Protein AF-A0A7S2DZH4-F1 (afdb_monomer)

Nearest PDB structures (foldseek):
  5mqn-assembly1_A  TM=6.280E-01  e=1.800E-01  Bacteroides thetaiotaomicron
  4ci7-assembly1_B  TM=5.558E-01  e=8.084E-02  Clostridioides difficile QCD-32g58
  4ci7-assembly1_A  TM=5.614E-01  e=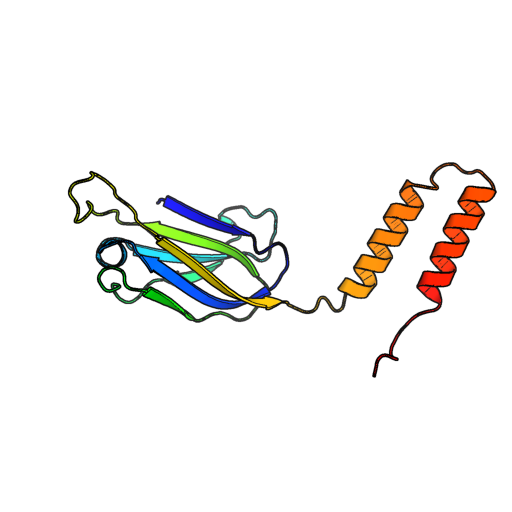1.432E-01  Clostridioides difficile QCD-32g58
  2qfe-assembly1_A  TM=4.486E-01  e=2.843E-01  Homo sapiens
  5w6h-assembly1_C  TM=3.941E-01  e=5.645E-01  Kuttervirus CBA120

InterPro domains:
  IPR008979 Galactose-binding-like domain superfamily [SSF49785] (1-102)

Sequence (152 aa):
PQWLQVDLQRPCIVEAVRVKWWGDYGRRNSLRVLSSCSAGSSIADFSLRGVRERAAEFNGWTELRGWDGPTRLVRLEVGNPGPDCFGLGKQYGIRRVEILGRHVPLEDEVTDCYGLLLRWAESLFADLDLADTQALRFVRVELEAKPPWNFC

Radius of gyration: 23.19 Å; Cα contacts (8 Å, |Δi|>4): 265; chains: 1; bounding box: 49×38×61 Å

Foldseek 3Di:
DDKDKDFPVAWWQWFKKKWFFAFQLLQQKKKWKWFAQDPDDDPVRTDTQDIQPDRAHTRGMGMDGTDDDITGMMMIDIGRFDADPPPPRDGGTTPDIDTDTGGDPPPCPLVVVLVVVLVVLCVVLVPPDPVSVVVSVVSVVVSVVDDDDDDD

pLDDT: mean 83.44, std 14.11, range [36.44, 98.06]

Secondary structure (DSSP, 8-state):
-EEEEEEEEEEEEEEEEEEEESTTHHHHSEEEEEEES-TT--GGGPEEEEE--SPPPTT-EEEEE--SSEEEEEEEEEES----TTSS-----EEEEEEEEEE---TTHHHHHHHHHHHHHHHHS-S--HHHHHHHHHHHHHHHT--S----

Structure (mmCIF, N/CA/C/O backbone):
data_AF-A0A7S2DZH4-F1
#
_entry.id   AF-A0A7S2DZH4-F1
#
loop_
_atom_site.group_PDB
_atom_site.id
_atom_site.type_symbol
_atom_site.label_atom_id
_atom_site.label_alt_id
_atom_site.label_comp_id
_atom_site.label_asym_id
_atom_site.label_entity_id
_atom_site.label_seq_id
_atom_site.pdbx_PDB_ins_code
_atom_site.Cartn_x
_atom_site.Cartn_y
_atom_site.Cartn_z
_atom_site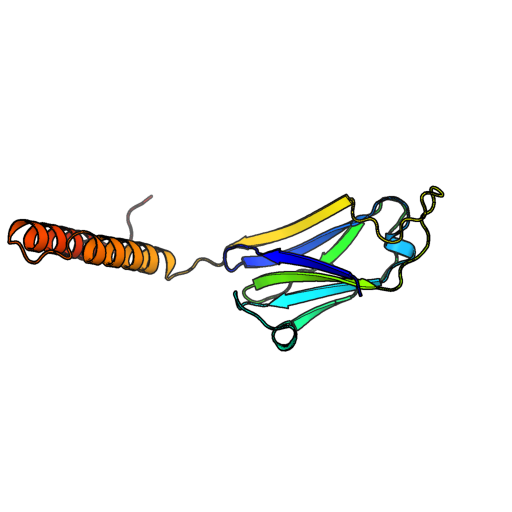.occupancy
_atom_site.B_iso_or_equiv
_atom_site.auth_seq_id
_atom_site.auth_comp_id
_atom_site.auth_asym_id
_atom_site.auth_atom_id
_atom_site.pdbx_PDB_model_num
ATOM 1 N N . PRO A 1 1 ? 12.379 11.331 -2.810 1.00 74.62 1 PRO A N 1
ATOM 2 C CA . PRO A 1 1 ? 11.500 10.187 -3.163 1.00 74.62 1 PRO A CA 1
ATOM 3 C C . PRO A 1 1 ? 10.050 10.670 -3.155 1.00 74.62 1 PRO A C 1
ATOM 5 O O . PRO A 1 1 ? 9.712 11.468 -2.283 1.00 74.62 1 PRO A O 1
ATOM 8 N N . GLN A 1 2 ? 9.231 10.251 -4.120 1.00 90.62 2 GLN A N 1
ATOM 9 C CA . GLN A 1 2 ? 7.789 10.506 -4.058 1.00 90.62 2 GLN A CA 1
ATOM 10 C C . GLN A 1 2 ? 7.119 9.391 -3.261 1.00 90.62 2 GLN A C 1
ATOM 12 O O . GLN A 1 2 ? 7.626 8.270 -3.212 1.00 90.62 2 GLN A O 1
ATOM 17 N N . TRP A 1 3 ? 6.001 9.691 -2.614 1.00 93.25 3 TRP A N 1
ATOM 18 C CA . TRP A 1 3 ? 5.289 8.702 -1.821 1.00 93.25 3 TRP A CA 1
ATOM 19 C C . TRP A 1 3 ? 3.782 8.870 -1.936 1.00 93.25 3 TRP A C 1
ATOM 21 O O . TRP A 1 3 ? 3.272 9.963 -2.167 1.00 93.25 3 TRP A O 1
ATOM 31 N N . LEU A 1 4 ? 3.090 7.752 -1.757 1.00 93.88 4 LEU A N 1
ATOM 32 C CA . LEU A 1 4 ? 1.654 7.681 -1.544 1.00 93.88 4 LEU A CA 1
ATOM 33 C C . LEU A 1 4 ? 1.424 7.088 -0.155 1.00 93.88 4 LEU A C 1
ATOM 35 O O . LEU A 1 4 ? 2.077 6.112 0.211 1.00 93.88 4 LEU A O 1
ATOM 39 N N . GLN A 1 5 ? 0.500 7.654 0.609 1.00 94.75 5 GLN A N 1
ATOM 40 C CA . GLN A 1 5 ? 0.077 7.094 1.885 1.00 94.75 5 GLN A CA 1
ATOM 41 C C . GLN A 1 5 ? -1.397 6.719 1.816 1.00 94.75 5 GLN A C 1
ATOM 43 O O . GLN A 1 5 ? -2.207 7.468 1.275 1.00 94.75 5 GLN A O 1
ATOM 48 N N . VAL A 1 6 ? -1.721 5.565 2.384 1.00 94.56 6 VAL A N 1
ATOM 49 C CA . VAL A 1 6 ? -3.083 5.076 2.549 1.00 94.56 6 VAL A CA 1
ATOM 50 C C . VAL A 1 6 ? -3.352 4.953 4.042 1.00 94.56 6 VAL A C 1
ATOM 52 O O . VAL A 1 6 ? -2.634 4.239 4.743 1.00 94.56 6 VAL A O 1
ATOM 55 N N . ASP A 1 7 ? -4.363 5.675 4.513 1.00 93.56 7 ASP A N 1
ATOM 56 C CA . ASP A 1 7 ? -4.937 5.489 5.843 1.00 93.56 7 ASP A CA 1
ATOM 57 C C . ASP A 1 7 ? -6.076 4.473 5.737 1.00 93.56 7 ASP A C 1
ATOM 59 O O . ASP A 1 7 ? -7.039 4.680 4.999 1.00 93.56 7 ASP A O 1
ATOM 63 N N . LEU A 1 8 ? -5.938 3.355 6.446 1.00 91.56 8 LEU A N 1
ATOM 64 C CA . LEU A 1 8 ? -6.922 2.276 6.492 1.00 91.56 8 LEU A CA 1
ATOM 65 C C . LEU A 1 8 ? -8.120 2.621 7.388 1.00 91.56 8 LEU A C 1
ATOM 67 O O . LEU A 1 8 ? -9.051 1.825 7.482 1.00 91.56 8 LEU A O 1
ATOM 71 N N . GLN A 1 9 ? -8.102 3.790 8.041 1.00 89.12 9 GLN A N 1
ATOM 72 C CA . GLN A 1 9 ? -9.077 4.323 8.999 1.00 89.12 9 GLN A CA 1
ATOM 73 C C . GLN A 1 9 ? -9.186 3.525 10.305 1.00 89.12 9 GLN A C 1
ATOM 75 O O . GLN A 1 9 ? -9.330 4.123 11.372 1.00 89.12 9 GLN A O 1
ATOM 80 N N . ARG A 1 10 ? -9.056 2.196 10.243 1.00 87.69 10 ARG A N 1
ATOM 81 C CA . ARG A 1 10 ? -9.047 1.263 11.375 1.00 87.69 10 ARG A CA 1
ATOM 82 C C . ARG A 1 10 ? -7.819 0.344 11.323 1.00 87.69 10 ARG A C 1
ATOM 84 O O . ARG A 1 10 ? -7.267 0.137 10.241 1.00 87.69 10 ARG A O 1
ATOM 91 N N . PRO A 1 11 ? -7.384 -0.220 12.464 1.00 89.81 11 PRO A N 1
ATOM 92 C CA . PRO A 1 11 ? -6.345 -1.242 12.479 1.00 89.81 11 PRO A CA 1
ATOM 93 C C . PRO A 1 11 ? -6.761 -2.502 11.702 1.00 89.81 11 PRO A C 1
ATOM 95 O O . PRO A 1 11 ? -7.789 -3.121 11.977 1.00 89.81 11 PRO A O 1
ATOM 98 N N . CYS A 1 12 ? -5.929 -2.907 10.748 1.00 93.44 12 CYS A N 1
ATOM 99 C CA . CYS A 1 12 ? -6.117 -4.104 9.934 1.00 93.44 12 CYS A CA 1
ATOM 100 C C . CYS A 1 12 ? -4.864 -4.982 9.964 1.00 93.44 12 CYS A C 1
ATOM 102 O O . CYS A 1 12 ? -3.743 -4.480 10.078 1.00 93.44 12 CYS A O 1
ATOM 104 N N . ILE A 1 13 ? -5.051 -6.291 9.800 1.00 95.12 13 ILE A N 1
ATOM 105 C CA . ILE A 1 13 ? -3.967 -7.202 9.429 1.00 95.12 13 ILE A CA 1
ATOM 106 C C . ILE A 1 13 ? -3.883 -7.200 7.908 1.00 95.12 13 ILE A C 1
ATOM 108 O O . ILE A 1 13 ? -4.834 -7.594 7.231 1.00 95.12 13 ILE A O 1
ATOM 112 N N . VAL A 1 14 ? -2.760 -6.722 7.376 1.00 97.25 14 VAL A N 1
ATOM 113 C CA . VAL A 1 14 ? -2.526 -6.657 5.931 1.00 97.25 14 VAL A CA 1
ATOM 114 C C . VAL A 1 14 ? -2.066 -8.025 5.446 1.00 97.25 14 VAL A C 1
ATOM 116 O O . VAL A 1 14 ? -1.049 -8.535 5.903 1.00 97.25 14 VAL A O 1
ATOM 119 N N . GLU A 1 15 ? -2.790 -8.595 4.487 1.00 97.81 15 GLU A N 1
ATOM 120 C CA . GLU A 1 15 ? -2.499 -9.891 3.863 1.00 97.81 15 GLU A CA 1
ATOM 121 C C . GLU A 1 15 ? -1.718 -9.739 2.554 1.00 97.81 15 GLU A C 1
ATOM 123 O O . GLU A 1 15 ? -0.893 -10.591 2.220 1.00 97.81 15 GLU A O 1
ATOM 128 N N . ALA A 1 16 ? -1.934 -8.641 1.823 1.00 97.88 16 ALA A N 1
ATOM 129 C CA . ALA A 1 16 ? -1.150 -8.302 0.641 1.00 97.88 16 ALA A CA 1
ATOM 130 C C . ALA A 1 16 ? -1.229 -6.810 0.300 1.00 97.88 16 ALA A C 1
ATOM 132 O O . ALA A 1 16 ? -2.248 -6.151 0.515 1.00 97.88 16 ALA A O 1
ATOM 133 N N . VAL A 1 17 ? -0.169 -6.297 -0.326 1.00 98.00 17 VAL A N 1
ATOM 134 C CA . VAL A 1 17 ? -0.165 -4.982 -0.979 1.00 98.00 17 VAL A CA 1
ATOM 135 C C . VAL A 1 17 ? 0.134 -5.174 -2.457 1.00 98.00 17 VAL A C 1
ATOM 137 O O . VAL A 1 17 ? 1.165 -5.741 -2.821 1.00 98.00 17 VAL A O 1
ATOM 140 N N . ARG A 1 18 ? -0.756 -4.680 -3.320 1.00 97.81 18 ARG A N 1
ATOM 141 C CA . ARG A 1 18 ? -0.636 -4.796 -4.775 1.00 97.81 18 ARG A CA 1
ATOM 142 C C . ARG A 1 18 ? -0.604 -3.427 -5.429 1.00 97.81 18 ARG A C 1
ATOM 144 O O . ARG A 1 18 ? -1.417 -2.554 -5.133 1.00 97.81 18 ARG A O 1
ATOM 151 N N . VAL A 1 19 ? 0.320 -3.250 -6.365 1.00 97.00 19 VAL A N 1
ATOM 152 C CA . VAL A 1 19 ? 0.469 -2.022 -7.151 1.00 97.00 19 VAL A CA 1
ATOM 153 C C . VAL A 1 19 ? 0.409 -2.377 -8.626 1.00 97.00 19 VAL A C 1
ATOM 155 O O . VAL A 1 19 ? 1.251 -3.128 -9.122 1.00 97.00 19 VAL A O 1
ATOM 158 N N . LYS A 1 20 ? -0.574 -1.822 -9.336 1.00 96.69 20 LYS A N 1
ATOM 159 C CA . LYS A 1 20 ? -0.651 -1.888 -10.794 1.00 96.69 20 LYS A CA 1
ATOM 160 C C . LYS A 1 20 ? 0.059 -0.688 -11.386 1.00 96.69 20 LYS A C 1
ATOM 162 O O . LYS A 1 20 ? -0.313 0.454 -11.103 1.00 96.69 20 LYS A O 1
ATOM 167 N N . TRP A 1 21 ? 1.031 -0.942 -12.247 1.00 94.50 21 TRP A N 1
ATOM 168 C CA . TRP A 1 21 ? 1.787 0.110 -12.916 1.00 94.50 21 TRP A CA 1
ATOM 169 C C . TRP A 1 21 ? 1.117 0.536 -14.224 1.00 94.50 21 TRP A C 1
ATOM 171 O O . TRP A 1 21 ? 0.363 -0.221 -14.837 1.00 94.50 21 TRP A O 1
ATOM 181 N N . TRP A 1 22 ? 1.383 1.770 -14.644 1.00 93.12 22 TRP A N 1
ATOM 182 C CA . TRP A 1 22 ? 1.040 2.270 -15.975 1.00 93.12 22 TRP A CA 1
ATOM 183 C C . TRP A 1 22 ? 2.257 2.122 -16.899 1.00 93.12 22 TRP A C 1
ATOM 185 O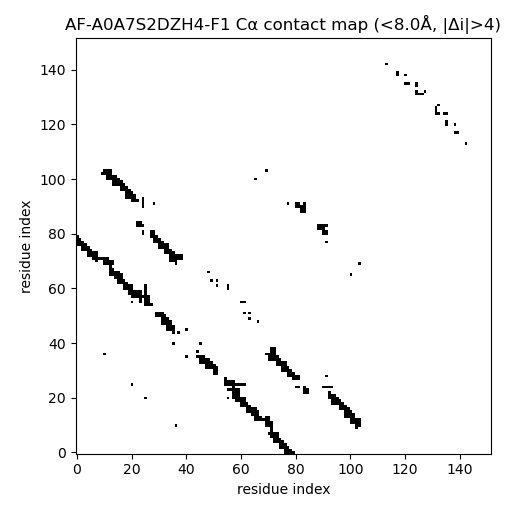 O . TRP A 1 22 ? 3.333 2.589 -16.563 1.00 93.12 22 TRP A O 1
ATOM 195 N N . GLY A 1 23 ? 2.152 1.463 -18.048 1.00 91.44 23 GLY A N 1
ATOM 196 C CA . GLY A 1 23 ? 3.320 1.188 -18.896 1.00 91.44 23 GLY A CA 1
ATOM 197 C C . GLY A 1 23 ? 4.443 0.457 -18.142 1.00 91.44 23 GLY A C 1
ATOM 198 O O . GLY A 1 23 ? 4.182 -0.464 -17.372 1.00 91.44 23 GLY A O 1
ATOM 199 N N . ASP A 1 24 ? 5.698 0.857 -18.332 1.00 90.62 24 ASP A N 1
ATOM 200 C CA . ASP A 1 24 ? 6.874 0.185 -17.759 1.00 90.62 24 ASP A CA 1
ATOM 201 C C . ASP A 1 24 ? 7.467 0.847 -16.500 1.00 90.62 24 ASP A C 1
ATOM 203 O O . ASP A 1 24 ? 8.580 0.494 -16.102 1.00 90.62 24 ASP A O 1
ATOM 207 N N . TYR A 1 25 ? 6.755 1.752 -15.814 1.00 90.69 25 TYR A N 1
ATOM 208 C CA . TYR A 1 25 ? 7.289 2.388 -14.592 1.00 90.69 25 TYR A CA 1
ATOM 209 C C . TYR A 1 25 ? 7.687 1.380 -13.512 1.00 90.69 25 TYR A C 1
ATOM 211 O O . TYR A 1 25 ? 8.663 1.591 -12.792 1.00 90.69 25 TYR A O 1
ATOM 219 N N . GLY A 1 26 ? 6.987 0.246 -13.436 1.00 86.94 26 GLY A N 1
ATOM 220 C CA . GLY A 1 26 ? 7.338 -0.852 -12.541 1.00 86.94 26 GLY A CA 1
ATOM 221 C C . GLY A 1 26 ? 8.662 -1.554 -12.881 1.00 86.94 26 GLY A C 1
ATOM 222 O O . GLY A 1 26 ? 9.131 -2.360 -12.084 1.00 86.94 26 GLY A O 1
ATOM 223 N N . ARG A 1 27 ? 9.296 -1.266 -14.026 1.00 86.56 27 ARG A N 1
ATOM 224 C CA . ARG A 1 27 ? 10.668 -1.700 -14.349 1.00 86.56 27 ARG A CA 1
ATOM 225 C C . ARG A 1 27 ? 11.717 -0.677 -13.950 1.00 86.56 27 ARG A C 1
ATOM 227 O O . ARG A 1 27 ? 12.799 -1.059 -13.522 1.00 86.56 27 ARG A O 1
ATOM 234 N N . ARG A 1 28 ? 11.392 0.607 -14.096 1.00 85.56 28 ARG A N 1
ATOM 235 C CA . ARG A 1 28 ? 12.349 1.715 -13.970 1.00 85.56 28 ARG A CA 1
ATOM 236 C C . ARG A 1 28 ? 12.488 2.220 -12.534 1.00 85.56 28 ARG A C 1
ATOM 238 O O . ARG A 1 28 ? 13.589 2.527 -12.097 1.00 85.56 28 ARG A O 1
ATOM 245 N N . ASN A 1 29 ? 11.384 2.232 -11.792 1.00 88.25 29 ASN A N 1
ATOM 246 C CA . ASN A 1 29 ? 11.311 2.869 -10.478 1.00 88.25 29 ASN A CA 1
ATOM 247 C C . ASN A 1 29 ? 11.462 1.847 -9.362 1.00 88.25 29 ASN A C 1
ATOM 249 O O . ASN A 1 29 ? 10.907 0.768 -9.492 1.00 88.25 29 ASN A O 1
ATOM 253 N N . SER A 1 30 ? 12.110 2.161 -8.244 1.00 91.94 30 SER A N 1
ATOM 254 C CA . SER A 1 30 ? 12.102 1.305 -7.047 1.00 91.94 30 SER A CA 1
ATOM 255 C C . SER A 1 30 ? 10.835 1.533 -6.210 1.00 91.94 30 SER A C 1
ATOM 257 O O . SER A 1 30 ? 10.282 2.629 -6.216 1.00 91.94 30 SER A O 1
ATOM 259 N N . LEU A 1 31 ? 10.360 0.504 -5.499 1.00 95.38 31 LEU A N 1
ATOM 260 C CA . LEU A 1 31 ? 9.212 0.593 -4.587 1.00 95.38 31 LEU A CA 1
ATOM 261 C C . LEU A 1 31 ? 9.611 0.065 -3.208 1.00 95.38 31 LEU A C 1
ATOM 263 O O . LEU A 1 31 ? 10.124 -1.052 -3.106 1.00 95.38 31 LEU A O 1
ATOM 267 N N . ARG A 1 32 ? 9.321 0.840 -2.162 1.00 96.44 32 ARG A N 1
ATOM 268 C CA . ARG A 1 32 ? 9.394 0.419 -0.758 1.00 96.44 32 ARG A CA 1
ATOM 269 C C . ARG A 1 32 ? 8.019 0.576 -0.125 1.00 96.44 32 ARG A C 1
ATOM 271 O O . ARG A 1 32 ? 7.363 1.595 -0.325 1.00 96.44 32 ARG A O 1
ATOM 278 N N . VAL A 1 33 ? 7.597 -0.422 0.638 1.00 96.94 33 VAL A N 1
ATOM 279 C CA . VAL A 1 33 ? 6.342 -0.401 1.391 1.00 96.94 33 VAL A CA 1
ATOM 280 C C . VAL A 1 33 ? 6.676 -0.334 2.869 1.00 96.94 33 VAL A C 1
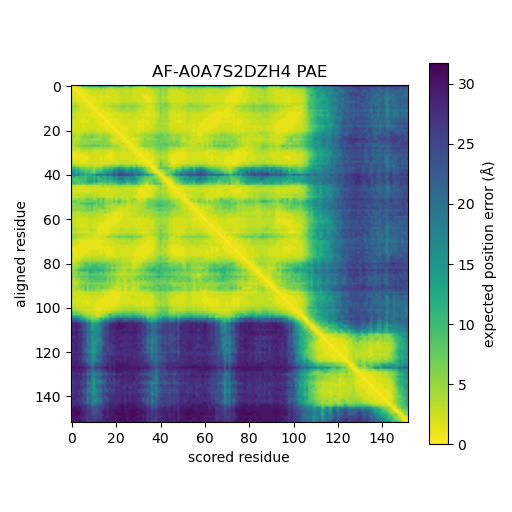ATOM 282 O O . VAL A 1 33 ? 7.430 -1.162 3.381 1.00 96.94 33 VAL A O 1
ATOM 285 N N . LEU A 1 34 ? 6.121 0.660 3.546 1.00 96.25 34 LEU A N 1
ATOM 286 C CA . LEU A 1 34 ? 6.249 0.864 4.977 1.00 96.25 34 LEU A CA 1
ATOM 287 C C . LEU A 1 34 ? 4.869 0.860 5.625 1.00 96.25 34 LEU A C 1
ATOM 289 O O . LEU A 1 34 ? 3.865 1.129 4.964 1.00 96.25 34 LEU A O 1
ATOM 293 N N . SER A 1 35 ? 4.819 0.606 6.927 1.00 95.81 35 SER A N 1
ATOM 294 C CA . SER A 1 35 ? 3.576 0.675 7.694 1.00 95.81 35 SER A CA 1
ATOM 295 C C . SER A 1 35 ? 3.753 1.379 9.030 1.00 95.81 35 SER A C 1
ATOM 297 O O . SER A 1 35 ? 4.827 1.276 9.621 1.00 95.81 35 SER A O 1
ATOM 299 N N . SER A 1 36 ? 2.670 1.936 9.564 1.00 93.38 36 SER A N 1
ATOM 300 C CA . SER A 1 36 ? 2.571 2.327 10.971 1.00 93.38 36 SER A CA 1
ATOM 301 C C . SER A 1 36 ? 1.228 1.898 11.569 1.00 93.38 36 SER A C 1
ATOM 303 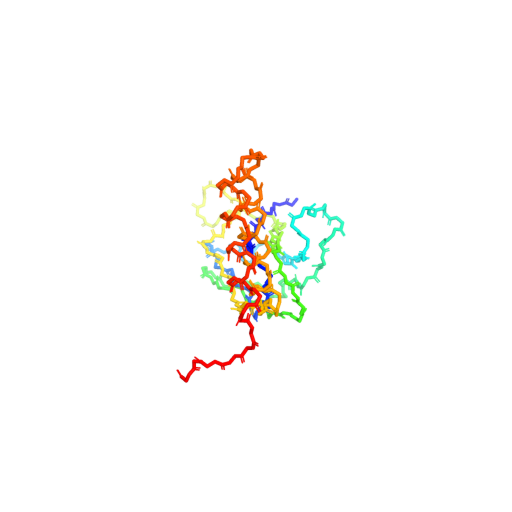O O . SER A 1 36 ? 0.223 1.785 10.863 1.00 93.38 36 SER A O 1
ATOM 305 N N . CYS A 1 37 ? 1.211 1.654 12.878 1.00 86.44 37 CYS A N 1
ATOM 306 C CA . CYS A 1 37 ? -0.017 1.438 13.651 1.00 86.44 37 CYS A CA 1
ATOM 307 C C . CYS A 1 37 ? -0.577 2.764 14.213 1.00 86.44 37 CYS A C 1
ATOM 309 O O . CYS A 1 37 ? -1.766 2.875 14.502 1.00 86.44 37 CYS A O 1
ATOM 311 N N . SER A 1 38 ? 0.267 3.797 14.320 1.00 78.25 38 SER A N 1
ATOM 312 C CA . SER A 1 38 ? -0.107 5.122 14.824 1.00 78.25 38 SER A CA 1
ATOM 313 C C . SER A 1 38 ? -0.856 5.937 13.766 1.00 78.25 38 SER A C 1
ATOM 315 O O . SER A 1 38 ? -0.469 5.959 12.600 1.00 78.25 38 SER A O 1
ATOM 317 N N . ALA A 1 39 ? -1.910 6.644 14.183 1.00 64.75 39 ALA A N 1
ATOM 318 C CA . ALA A 1 39 ? -2.680 7.549 13.324 1.00 64.75 39 ALA A CA 1
ATOM 319 C C . ALA A 1 39 ? -1.971 8.890 13.050 1.00 64.75 39 ALA A C 1
ATOM 321 O O . ALA A 1 39 ? -2.285 9.560 12.073 1.00 64.75 39 ALA A O 1
ATOM 322 N N . GLY A 1 40 ? -1.026 9.289 13.909 1.00 60.59 40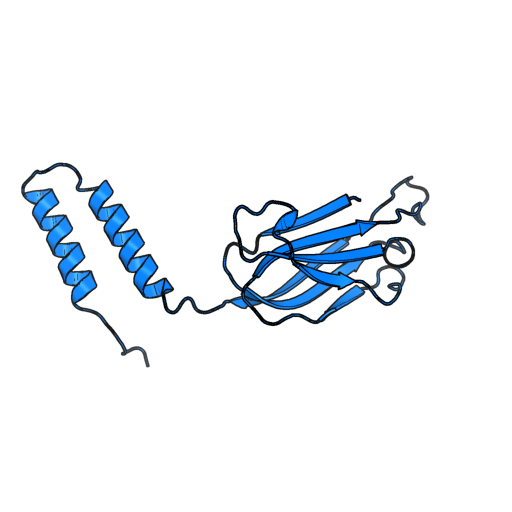 GLY A N 1
ATOM 323 C CA . GLY A 1 40 ? -0.393 10.616 13.899 1.00 60.59 40 GLY A CA 1
ATOM 324 C C . GLY A 1 40 ? 1.111 10.571 13.651 1.00 60.59 40 GLY A C 1
ATOM 325 O O . GLY A 1 40 ? 1.856 11.350 14.237 1.00 60.59 40 GLY A O 1
ATOM 326 N N . SER A 1 41 ? 1.574 9.600 12.869 1.00 58.44 41 SER A N 1
ATOM 327 C CA . SER A 1 41 ? 2.969 9.180 12.918 1.00 58.44 41 SER A CA 1
ATOM 328 C C . SER A 1 41 ? 3.915 10.100 12.129 1.00 58.44 41 SER A C 1
ATOM 330 O O . SER A 1 41 ? 3.678 10.453 10.969 1.00 58.44 41 SER A O 1
ATOM 332 N N . SER A 1 42 ? 5.039 10.448 12.757 1.00 65.31 42 SER A N 1
ATOM 333 C CA . SER A 1 42 ? 6.192 11.033 12.075 1.00 65.31 42 SER A CA 1
ATOM 334 C C . SER A 1 42 ? 6.833 9.986 11.148 1.00 65.31 42 SER A C 1
ATOM 336 O O . SER A 1 42 ? 6.532 8.793 11.229 1.00 65.31 42 SER A O 1
ATOM 338 N N . ILE A 1 43 ? 7.748 10.399 10.260 1.00 65.00 43 ILE A N 1
ATOM 339 C CA . ILE A 1 43 ? 8.497 9.460 9.396 1.00 65.00 43 ILE A CA 1
ATOM 340 C C . ILE A 1 43 ? 9.234 8.384 10.215 1.00 65.00 43 ILE A C 1
ATOM 342 O O . ILE A 1 43 ? 9.382 7.264 9.730 1.00 65.00 43 ILE A O 1
ATOM 346 N N . ALA A 1 44 ? 9.657 8.696 11.445 1.00 68.06 44 ALA A N 1
ATOM 347 C CA . ALA A 1 44 ? 10.386 7.768 12.310 1.00 68.06 44 ALA A CA 1
ATOM 348 C C . ALA A 1 44 ? 9.533 6.581 12.796 1.00 68.06 44 ALA A C 1
ATOM 350 O O . ALA A 1 44 ? 10.081 5.555 13.186 1.00 68.06 44 ALA A O 1
ATOM 351 N N . ASP A 1 45 ? 8.206 6.686 12.707 1.00 85.12 45 ASP A N 1
ATOM 352 C CA . ASP A 1 45 ? 7.266 5.689 13.231 1.00 85.12 45 ASP A CA 1
ATOM 353 C C . ASP A 1 45 ? 6.854 4.641 12.180 1.00 85.12 45 ASP A C 1
ATOM 355 O O . ASP A 1 45 ? 5.940 3.838 12.403 1.00 85.12 45 ASP A O 1
ATOM 359 N N . PHE A 1 46 ? 7.482 4.673 11.001 1.00 92.12 46 PHE A N 1
ATOM 360 C CA . PHE A 1 46 ? 7.230 3.729 9.921 1.00 92.12 46 PHE A CA 1
ATOM 361 C C . PHE A 1 46 ? 8.229 2.572 9.950 1.00 92.12 46 PHE A C 1
ATOM 363 O O . PHE A 1 46 ? 9.439 2.758 9.845 1.00 92.12 46 PHE A O 1
ATOM 370 N N . SER A 1 47 ? 7.709 1.347 9.993 1.00 93.56 47 SER A N 1
ATOM 371 C CA . SER A 1 47 ? 8.505 0.132 9.814 1.00 93.56 47 SER A CA 1
ATOM 372 C C . SER A 1 47 ? 8.522 -0.281 8.345 1.00 93.56 47 SER A C 1
ATOM 374 O O . SER A 1 47 ? 7.472 -0.331 7.702 1.00 93.56 47 SER A O 1
ATOM 376 N N . LEU A 1 48 ? 9.700 -0.605 7.806 1.00 95.50 48 LEU A N 1
ATOM 377 C CA . LEU A 1 48 ? 9.827 -1.169 6.461 1.00 95.50 48 LEU A CA 1
ATOM 378 C C . LEU A 1 48 ? 9.204 -2.571 6.431 1.00 95.50 48 LEU A C 1
ATOM 380 O O . LEU A 1 48 ? 9.582 -3.433 7.218 1.00 95.50 48 LEU A O 1
ATOM 384 N N . ARG A 1 49 ? 8.269 -2.796 5.507 1.00 96.06 49 ARG A N 1
ATOM 385 C CA . ARG A 1 49 ? 7.567 -4.077 5.338 1.00 96.06 49 ARG A CA 1
ATOM 386 C C . ARG A 1 49 ? 8.022 -4.853 4.124 1.00 96.06 49 ARG A C 1
ATOM 388 O O . ARG A 1 49 ? 8.002 -6.076 4.133 1.00 96.06 49 ARG A O 1
ATOM 395 N N . GLY A 1 50 ? 8.486 -4.151 3.101 1.00 94.56 50 GLY A N 1
ATOM 396 C CA . GLY A 1 50 ? 9.133 -4.809 1.989 1.00 94.56 50 GLY A CA 1
ATOM 397 C C . GLY A 1 50 ? 9.650 -3.842 0.949 1.00 94.56 50 GLY A C 1
ATOM 398 O O . GLY A 1 50 ? 9.314 -2.656 0.916 1.00 94.56 50 GLY A O 1
ATOM 399 N N . VAL A 1 51 ? 10.496 -4.382 0.089 1.00 94.25 51 VAL A N 1
ATOM 400 C CA . VAL A 1 51 ? 11.036 -3.706 -1.082 1.00 94.25 51 VAL A CA 1
ATOM 401 C C . VAL A 1 51 ? 10.693 -4.573 -2.276 1.00 94.25 51 VAL A C 1
ATOM 403 O O . VAL A 1 51 ? 10.663 -5.798 -2.178 1.00 94.25 51 VAL A O 1
ATOM 406 N N . ARG A 1 52 ? 10.407 -3.953 -3.415 1.00 90.06 52 ARG A N 1
ATOM 407 C CA . ARG A 1 52 ? 10.176 -4.720 -4.630 1.00 90.06 52 ARG A CA 1
ATOM 408 C C . ARG A 1 52 ? 11.469 -5.412 -5.070 1.00 90.06 52 ARG A C 1
ATOM 410 O O . ARG A 1 52 ? 12.404 -4.749 -5.504 1.00 90.06 52 ARG A O 1
ATOM 417 N N . GLU A 1 53 ? 11.468 -6.739 -5.031 1.00 80.06 53 GLU A N 1
ATOM 418 C CA . GLU A 1 53 ? 12.624 -7.564 -5.406 1.00 80.06 53 GLU A CA 1
ATOM 419 C C . GLU A 1 53 ? 12.792 -7.724 -6.923 1.00 80.06 53 GLU A C 1
ATOM 421 O O . GLU A 1 53 ? 13.905 -7.879 -7.416 1.00 80.06 53 GLU A O 1
ATOM 426 N N . ARG A 1 54 ? 11.689 -7.687 -7.683 1.00 85.94 54 ARG A N 1
ATOM 427 C CA . ARG A 1 54 ? 11.686 -7.915 -9.137 1.00 85.94 54 ARG A CA 1
ATOM 428 C C . ARG A 1 54 ? 11.005 -6.781 -9.882 1.00 85.94 54 ARG A C 1
ATOM 430 O O . ARG A 1 54 ? 10.005 -6.234 -9.428 1.00 85.94 54 ARG A O 1
ATOM 437 N N . ALA A 1 55 ? 11.539 -6.431 -11.044 1.00 86.81 55 ALA A N 1
ATOM 438 C CA . ALA A 1 55 ? 10.896 -5.493 -11.953 1.00 86.81 55 ALA A CA 1
ATOM 439 C C . ALA A 1 55 ? 9.521 -6.028 -12.396 1.00 86.81 55 ALA A C 1
ATOM 441 O O . ALA A 1 55 ? 9.397 -7.205 -12.733 1.00 86.81 55 ALA A O 1
ATOM 442 N N . ALA A 1 56 ? 8.496 -5.175 -12.397 1.00 88.81 56 ALA A N 1
ATOM 443 C CA . ALA A 1 56 ? 7.183 -5.551 -12.916 1.00 88.81 56 ALA A CA 1
ATOM 444 C C . ALA A 1 56 ? 7.207 -5.634 -14.449 1.00 88.81 56 ALA A C 1
ATOM 446 O O . ALA A 1 56 ? 8.050 -5.038 -15.114 1.00 88.81 56 ALA A O 1
ATOM 447 N N . GLU A 1 57 ? 6.260 -6.336 -15.051 1.00 91.62 57 GLU A N 1
ATOM 448 C CA . GLU A 1 57 ? 6.078 -6.287 -16.503 1.00 91.62 57 GLU A CA 1
ATOM 449 C C . GLU A 1 57 ? 5.403 -4.982 -16.959 1.00 91.62 57 GLU A C 1
ATOM 451 O O . GLU A 1 57 ? 4.973 -4.165 -16.142 1.00 91.62 57 GLU A O 1
ATOM 456 N N . PHE A 1 58 ? 5.331 -4.759 -18.273 1.00 91.38 58 PHE A N 1
ATOM 457 C CA . PHE A 1 58 ? 4.617 -3.616 -18.844 1.00 91.38 58 PHE A CA 1
ATOM 458 C C . PHE A 1 58 ? 3.124 -3.693 -18.486 1.00 91.38 58 PHE A C 1
ATOM 460 O O . PHE A 1 58 ? 2.474 -4.696 -18.763 1.00 91.38 58 PHE A O 1
ATOM 467 N N . ASN A 1 59 ? 2.579 -2.648 -17.856 1.00 92.94 59 ASN A N 1
ATOM 468 C CA . ASN A 1 59 ? 1.259 -2.629 -17.209 1.00 92.94 59 ASN A CA 1
ATOM 469 C C . ASN A 1 59 ? 1.051 -3.746 -16.166 1.00 92.94 59 ASN A C 1
ATOM 471 O O . ASN A 1 59 ? -0.088 -4.090 -15.831 1.00 92.94 59 ASN A O 1
ATOM 475 N N . GLY A 1 60 ? 2.147 -4.320 -15.670 1.00 94.19 60 GLY A N 1
ATOM 476 C CA . GLY A 1 60 ? 2.141 -5.446 -14.757 1.00 94.19 60 GLY A CA 1
ATOM 477 C C . GLY A 1 60 ? 1.797 -5.056 -13.325 1.00 94.19 60 GLY A C 1
ATOM 478 O O . GLY A 1 60 ? 1.690 -3.879 -12.957 1.00 94.19 60 GLY A O 1
ATOM 479 N N . TRP A 1 61 ? 1.660 -6.090 -12.505 1.00 95.75 61 TRP A N 1
ATOM 480 C CA . TRP A 1 61 ? 1.462 -5.968 -11.070 1.00 95.75 61 TRP A CA 1
ATOM 481 C C . TRP A 1 61 ? 2.769 -6.186 -10.317 1.00 95.75 61 TRP A C 1
ATOM 483 O O . TRP A 1 61 ? 3.609 -7.000 -10.695 1.00 95.75 61 TRP A O 1
ATOM 493 N N . THR A 1 62 ? 2.922 -5.461 -9.219 1.00 95.31 62 THR A N 1
ATOM 494 C CA . THR A 1 62 ? 3.823 -5.826 -8.131 1.00 95.31 62 THR A CA 1
ATOM 495 C C . THR A 1 62 ? 2.975 -6.243 -6.947 1.00 95.31 62 THR A C 1
ATOM 497 O O . THR A 1 62 ? 2.066 -5.509 -6.567 1.00 95.31 62 THR A O 1
ATOM 500 N N . GLU A 1 63 ? 3.290 -7.391 -6.362 1.00 96.00 63 GLU A N 1
ATOM 501 C CA . GLU A 1 63 ? 2.642 -7.904 -5.162 1.00 96.00 63 GLU A CA 1
ATOM 502 C C . GLU A 1 63 ? 3.691 -8.097 -4.073 1.00 96.00 63 GLU A C 1
ATOM 504 O O . GLU A 1 63 ? 4.741 -8.699 -4.302 1.00 96.00 63 GLU A O 1
ATOM 509 N N . LEU A 1 64 ? 3.409 -7.545 -2.898 1.00 96.19 64 LEU A N 1
ATOM 510 C CA . LEU A 1 64 ? 4.145 -7.812 -1.676 1.00 96.19 64 LEU A CA 1
ATOM 511 C C . LEU A 1 64 ? 3.234 -8.603 -0.748 1.00 96.19 64 LEU A C 1
ATOM 513 O O . LEU A 1 64 ? 2.063 -8.252 -0.572 1.00 96.19 64 LEU A O 1
ATOM 517 N N . ARG A 1 65 ? 3.794 -9.658 -0.150 1.00 96.50 65 ARG A N 1
ATOM 518 C CA . ARG A 1 65 ? 3.112 -10.399 0.908 1.00 96.50 65 ARG A CA 1
ATOM 519 C C . ARG A 1 65 ? 2.831 -9.466 2.081 1.00 96.50 65 ARG A C 1
ATOM 521 O O . ARG A 1 65 ? 3.602 -8.545 2.353 1.00 96.50 65 ARG A O 1
ATOM 528 N N . GLY A 1 66 ? 1.708 -9.716 2.736 1.00 96.06 66 GLY A N 1
ATOM 529 C CA . GLY A 1 66 ? 1.336 -9.065 3.973 1.00 96.06 66 GLY A CA 1
ATOM 530 C C . GLY A 1 66 ? 2.299 -9.367 5.111 1.00 96.06 66 GLY A C 1
ATOM 531 O O . GLY A 1 66 ? 3.328 -10.026 4.945 1.00 96.06 66 GLY A O 1
ATOM 532 N N . TRP A 1 67 ? 1.953 -8.860 6.280 1.00 95.44 67 TRP A N 1
ATOM 533 C CA . TRP A 1 67 ? 2.766 -8.991 7.475 1.00 95.44 67 TRP A CA 1
ATOM 534 C C . TRP A 1 67 ? 1.884 -9.128 8.702 1.00 95.44 67 TRP A C 1
ATOM 536 O O . TRP A 1 67 ? 0.746 -8.656 8.736 1.00 95.44 67 TRP A O 1
ATOM 546 N N . ASP A 1 68 ? 2.460 -9.731 9.733 1.00 90.56 68 ASP A N 1
ATOM 547 C CA . ASP A 1 68 ? 1.811 -9.825 11.024 1.00 90.56 68 ASP A CA 1
ATOM 548 C C . ASP A 1 68 ? 1.818 -8.471 11.744 1.00 90.56 68 ASP A C 1
ATOM 550 O O . ASP A 1 68 ? 2.744 -7.653 11.626 1.00 90.56 68 ASP A O 1
ATOM 554 N N . GLY A 1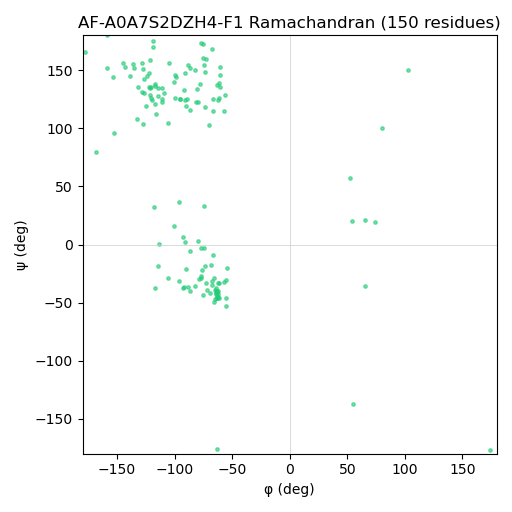 69 ? 0.765 -8.261 12.526 1.00 88.25 69 GLY A N 1
ATOM 555 C CA . GLY A 1 69 ? 0.592 -7.099 13.383 1.00 88.25 69 GLY A CA 1
ATOM 556 C C . GLY A 1 69 ? -0.376 -6.046 12.828 1.00 88.25 69 GLY A C 1
ATOM 557 O O . GLY A 1 69 ? -0.516 -5.877 11.611 1.00 88.25 69 GLY A O 1
ATOM 558 N N . PRO A 1 70 ? -1.055 -5.317 13.730 1.00 91.19 70 PRO A N 1
ATOM 559 C CA . PRO A 1 70 ? -2.025 -4.299 13.358 1.00 91.19 70 PRO A CA 1
ATOM 560 C C . PRO A 1 70 ? -1.363 -3.161 12.578 1.00 91.19 70 PRO A C 1
ATOM 562 O O . PRO A 1 70 ? -0.280 -2.679 12.917 1.00 91.19 70 PRO A O 1
ATOM 565 N N . THR A 1 71 ? -2.039 -2.724 11.520 1.00 93.44 71 THR A N 1
ATOM 566 C CA . THR A 1 71 ? -1.602 -1.641 10.641 1.00 93.44 71 THR A CA 1
ATOM 567 C C . THR A 1 71 ? -2.735 -0.662 10.418 1.00 93.44 71 THR A C 1
ATOM 569 O O . THR A 1 71 ? -3.855 -1.069 10.133 1.00 93.44 71 THR A O 1
ATOM 572 N N . ARG A 1 72 ? -2.429 0.632 10.492 1.00 92.25 72 ARG A N 1
ATOM 573 C CA . ARG A 1 72 ? -3.378 1.707 10.193 1.00 92.25 72 ARG A CA 1
ATOM 574 C C . ARG A 1 72 ? -2.938 2.542 9.001 1.00 92.25 72 ARG A C 1
ATOM 576 O O . ARG A 1 72 ? -3.764 2.926 8.185 1.00 92.25 72 ARG A O 1
ATOM 583 N N . LEU A 1 73 ? -1.637 2.778 8.866 1.00 94.62 73 LEU A N 1
ATOM 584 C CA . LEU A 1 73 ? -1.062 3.524 7.755 1.00 94.62 73 LEU A CA 1
ATOM 585 C C . LEU A 1 73 ? -0.182 2.608 6.914 1.00 94.62 73 LEU A C 1
ATOM 587 O O . LEU A 1 73 ? 0.665 1.897 7.453 1.00 94.62 73 LEU A O 1
ATOM 591 N N . VAL A 1 74 ? -0.329 2.682 5.594 1.00 96.06 74 VAL A N 1
ATOM 592 C CA . VAL A 1 74 ? 0.582 2.062 4.625 1.00 96.06 74 VAL A CA 1
ATOM 593 C C . VAL A 1 74 ? 1.159 3.152 3.735 1.00 96.06 74 VAL A C 1
ATOM 595 O O . VAL A 1 74 ? 0.422 3.920 3.122 1.00 96.06 74 VAL A O 1
ATOM 598 N N . ARG A 1 75 ? 2.486 3.226 3.647 1.00 95.94 75 ARG A N 1
ATOM 599 C CA . ARG A 1 75 ? 3.197 4.186 2.800 1.00 95.94 75 ARG A CA 1
ATOM 600 C C . ARG A 1 75 ? 3.958 3.460 1.702 1.00 95.94 75 ARG A C 1
ATOM 602 O O . ARG A 1 75 ? 4.749 2.563 1.975 1.00 95.94 75 ARG A O 1
ATOM 609 N N . LEU A 1 76 ? 3.736 3.880 0.464 1.00 96.31 76 LEU A N 1
ATOM 610 C CA . LEU A 1 76 ? 4.421 3.401 -0.726 1.00 96.31 76 LEU A CA 1
ATOM 611 C C . LEU A 1 76 ? 5.397 4.482 -1.183 1.00 96.31 76 LEU A C 1
ATOM 613 O O . LEU A 1 76 ? 4.984 5.497 -1.739 1.00 96.31 76 LEU A O 1
ATOM 617 N N . GLU A 1 77 ? 6.686 4.280 -0.938 1.00 95.38 77 GLU A N 1
ATOM 618 C CA . GLU A 1 77 ? 7.740 5.159 -1.439 1.00 95.38 77 GLU A CA 1
ATOM 619 C C . GLU A 1 77 ? 8.204 4.674 -2.807 1.00 95.38 77 GLU A C 1
ATOM 621 O O . GLU A 1 77 ? 8.622 3.524 -2.963 1.00 95.38 77 GLU A O 1
ATOM 626 N N . VAL A 1 78 ? 8.164 5.569 -3.791 1.00 93.94 78 VAL A N 1
ATOM 627 C CA . VAL A 1 78 ? 8.629 5.307 -5.149 1.00 93.94 78 VAL A CA 1
ATOM 628 C C . VAL A 1 78 ? 9.886 6.130 -5.416 1.00 93.94 78 VAL A C 1
ATOM 630 O O . VAL A 1 78 ? 9.904 7.358 -5.279 1.00 93.94 78 VAL A O 1
ATOM 633 N N . GLY A 1 79 ? 10.964 5.434 -5.764 1.00 91.31 79 GLY A N 1
ATOM 634 C CA . GLY A 1 79 ? 12.278 6.009 -6.037 1.00 91.31 79 GLY A CA 1
ATOM 635 C C . GLY A 1 79 ? 12.744 5.743 -7.463 1.00 91.31 79 GLY A C 1
ATOM 636 O O . GLY A 1 79 ? 12.098 5.015 -8.213 1.00 91.31 79 GLY A O 1
ATOM 637 N N . ASN A 1 80 ? 13.893 6.321 -7.816 1.00 89.56 80 ASN A N 1
ATOM 638 C CA . ASN A 1 80 ? 14.564 6.146 -9.109 1.00 89.56 80 ASN A CA 1
ATOM 639 C C . ASN A 1 80 ? 13.647 6.408 -10.322 1.00 89.56 80 ASN A C 1
ATOM 641 O O . ASN A 1 80 ? 13.475 5.507 -11.139 1.00 89.56 80 ASN A O 1
ATOM 645 N N . PRO A 1 81 ? 13.036 7.606 -10.435 1.00 87.38 81 PRO A N 1
ATOM 646 C CA . PRO A 1 81 ? 12.161 7.924 -11.557 1.00 87.38 81 PRO A CA 1
ATOM 647 C C . PRO A 1 81 ? 12.877 7.744 -12.898 1.00 87.38 81 PRO A C 1
ATOM 649 O O . PRO A 1 81 ? 13.950 8.307 -13.115 1.00 87.38 81 PRO A O 1
ATOM 652 N N . GLY A 1 82 ? 12.254 7.005 -13.811 1.00 83.00 82 GLY A N 1
ATOM 653 C CA . GLY A 1 82 ? 12.646 6.939 -15.218 1.00 83.00 82 GLY A CA 1
ATOM 654 C C . GLY A 1 82 ? 11.697 7.741 -16.116 1.00 83.00 82 GLY A C 1
ATOM 655 O O . GLY A 1 82 ? 10.538 7.942 -15.747 1.00 83.00 82 GLY A O 1
ATOM 656 N N . PRO A 1 83 ? 12.145 8.182 -17.307 1.00 84.94 83 PRO A N 1
ATOM 657 C CA . PRO A 1 83 ? 11.253 8.788 -18.293 1.00 84.94 83 PRO A CA 1
ATOM 658 C C . PRO A 1 83 ? 10.168 7.792 -18.714 1.00 84.94 83 PRO A C 1
ATOM 660 O O . PRO A 1 83 ? 10.391 6.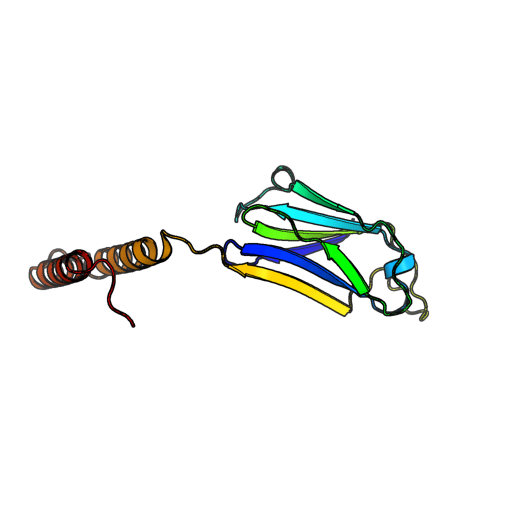581 -18.669 1.00 84.94 83 PRO A O 1
ATOM 663 N N . ASP A 1 84 ? 9.001 8.276 -19.127 1.00 86.25 84 ASP A N 1
ATOM 664 C CA . ASP A 1 84 ? 7.914 7.410 -19.575 1.00 86.25 84 ASP A CA 1
ATOM 665 C C . ASP A 1 84 ? 8.162 6.823 -20.967 1.00 86.25 84 ASP A C 1
ATOM 667 O O . ASP A 1 84 ? 8.876 7.389 -21.793 1.00 86.25 84 ASP A O 1
ATOM 671 N N . CYS A 1 85 ? 7.548 5.674 -21.237 1.00 82.00 85 CYS A N 1
ATOM 672 C CA . CYS A 1 85 ? 7.610 4.997 -22.532 1.00 82.00 85 CYS A CA 1
ATOM 673 C C . CYS A 1 85 ? 6.665 5.582 -23.600 1.00 82.00 85 CYS A C 1
ATOM 675 O O . CYS A 1 85 ? 6.613 5.045 -24.703 1.00 82.00 85 CYS A O 1
ATOM 677 N N . PHE A 1 86 ? 5.938 6.664 -23.304 1.00 85.31 86 PHE A N 1
ATOM 678 C CA . PHE A 1 86 ? 4.951 7.289 -24.193 1.00 85.31 86 PHE A CA 1
ATOM 679 C C . PHE A 1 86 ? 5.356 8.698 -24.667 1.00 85.31 86 PHE A C 1
ATOM 681 O O . PHE A 1 86 ? 4.608 9.322 -25.415 1.00 85.31 86 PHE A O 1
ATOM 688 N N . GLY A 1 87 ? 6.523 9.206 -24.255 1.00 86.19 87 GLY A N 1
ATOM 689 C CA . GLY A 1 87 ? 7.025 10.529 -24.640 1.00 86.19 87 GLY A CA 1
ATOM 690 C C . GLY A 1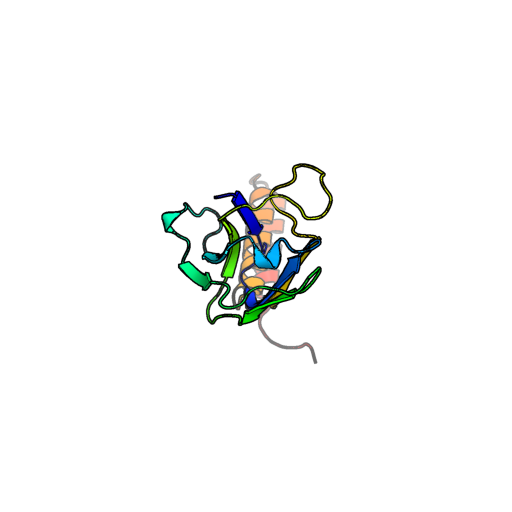 87 ? 6.316 11.712 -23.966 1.00 86.19 87 GLY A C 1
ATOM 691 O O . GLY A 1 87 ? 6.394 12.828 -24.469 1.00 86.19 87 GLY A O 1
ATOM 692 N N . LEU A 1 88 ? 5.625 11.497 -22.842 1.00 86.38 88 LEU A N 1
ATOM 693 C CA . LEU A 1 88 ? 4.843 12.524 -22.136 1.00 86.38 88 LEU A CA 1
ATOM 694 C C . LEU A 1 88 ? 5.626 13.290 -21.052 1.00 86.38 88 LEU A C 1
ATOM 696 O O . LEU A 1 88 ? 5.052 14.122 -20.342 1.00 86.38 88 LEU A O 1
ATOM 700 N N . GLY A 1 89 ? 6.916 12.998 -20.879 1.00 86.06 89 GLY A N 1
ATOM 701 C CA . GLY A 1 89 ? 7.777 13.593 -19.854 1.00 86.06 89 GLY A CA 1
ATOM 702 C C . GLY A 1 89 ? 7.376 13.233 -18.418 1.00 86.06 89 GLY A C 1
ATOM 703 O O . GLY A 1 89 ? 7.700 13.963 -17.480 1.00 86.06 89 GLY A O 1
ATOM 704 N N . LYS A 1 90 ? 6.636 12.139 -18.217 1.00 88.50 90 LYS A N 1
ATOM 705 C CA . LYS A 1 90 ? 6.149 11.706 -16.897 1.00 88.50 90 LYS A CA 1
ATOM 706 C C . LYS A 1 90 ? 7.155 10.757 -16.234 1.00 88.50 90 LYS A C 1
ATOM 708 O O . LYS A 1 90 ? 7.819 9.982 -16.907 1.00 88.50 90 LYS A O 1
ATOM 713 N N . GLN A 1 91 ? 7.247 10.783 -14.904 1.00 86.25 91 GLN A N 1
ATOM 714 C CA . GLN A 1 91 ? 8.314 10.091 -14.149 1.00 86.25 91 GLN A CA 1
ATOM 715 C C . GLN A 1 91 ? 7.831 8.942 -13.247 1.00 86.25 91 GLN A C 1
ATOM 717 O O . GLN A 1 91 ? 8.599 8.062 -12.854 1.00 86.25 91 GLN A O 1
ATOM 722 N N . TYR A 1 92 ? 6.540 8.930 -12.931 1.00 84.31 92 TYR A N 1
ATOM 723 C CA . TYR A 1 92 ? 5.900 7.916 -12.104 1.00 84.31 92 TYR A CA 1
ATOM 724 C C . TYR A 1 92 ? 4.552 7.567 -12.727 1.00 84.31 92 TYR A C 1
ATOM 726 O O . TYR A 1 92 ? 3.868 8.445 -13.252 1.00 84.31 92 TYR A O 1
ATOM 734 N N . GLY A 1 93 ? 4.145 6.304 -12.633 1.00 90.12 93 GLY A N 1
ATOM 735 C CA . GLY A 1 93 ? 2.826 5.890 -13.096 1.00 90.12 93 GLY A CA 1
ATOM 736 C C . GLY A 1 93 ? 2.325 4.683 -12.334 1.00 90.12 93 GLY A C 1
ATOM 737 O O . GLY A 1 93 ? 2.629 3.536 -12.662 1.00 90.12 93 GLY A O 1
ATOM 738 N N . ILE A 1 94 ? 1.525 4.980 -11.318 1.00 93.81 94 ILE A N 1
ATOM 739 C CA . ILE A 1 94 ? 0.703 4.014 -10.605 1.00 93.81 94 ILE A CA 1
ATOM 740 C C . ILE A 1 94 ? -0.710 4.142 -11.162 1.00 93.81 94 ILE A C 1
ATOM 742 O O . ILE A 1 94 ? -1.275 5.231 -11.191 1.00 93.81 94 ILE A O 1
ATOM 746 N N . ARG A 1 95 ? -1.278 3.025 -11.612 1.00 94.94 95 ARG A N 1
ATOM 747 C CA . ARG A 1 95 ? -2.652 2.955 -12.116 1.00 94.94 95 ARG A CA 1
ATOM 748 C C . ARG A 1 95 ? -3.638 2.568 -11.022 1.00 94.94 95 ARG A C 1
ATOM 750 O O . ARG A 1 95 ? -4.772 3.031 -11.031 1.00 94.94 95 ARG A O 1
ATOM 757 N N . ARG A 1 96 ? -3.228 1.672 -10.123 1.00 96.75 96 ARG A N 1
ATOM 758 C CA . ARG A 1 96 ? -4.067 1.175 -9.030 1.00 96.75 96 ARG A CA 1
ATOM 759 C C . ARG A 1 96 ? -3.204 0.725 -7.862 1.00 96.75 96 ARG A C 1
ATOM 761 O O . ARG A 1 96 ? -2.138 0.152 -8.077 1.00 96.75 96 ARG A O 1
ATOM 768 N N . VAL A 1 97 ? -3.700 0.948 -6.652 1.00 97.56 97 VAL A N 1
ATOM 769 C CA . VAL A 1 97 ? -3.163 0.375 -5.416 1.00 97.56 97 VAL A CA 1
ATOM 770 C C . VAL A 1 97 ? -4.280 -0.413 -4.750 1.00 97.56 97 VAL A C 1
ATOM 772 O O . VAL A 1 97 ? -5.416 0.055 -4.698 1.00 97.56 97 VAL A O 1
ATOM 775 N N . GLU A 1 98 ? -3.961 -1.609 -4.273 1.00 98.06 98 GLU A N 1
ATOM 776 C CA . GLU A 1 98 ? -4.861 -2.445 -3.486 1.00 98.06 98 GLU A CA 1
ATOM 777 C C . GLU A 1 98 ? -4.138 -2.859 -2.207 1.00 98.06 98 GLU A C 1
ATOM 779 O O . GLU A 1 98 ? -2.995 -3.321 -2.248 1.00 98.06 98 GLU A O 1
ATOM 784 N N . ILE A 1 99 ? -4.810 -2.687 -1.074 1.00 97.44 99 ILE A N 1
ATOM 785 C CA . ILE A 1 99 ? -4.367 -3.204 0.216 1.00 97.44 99 ILE A CA 1
ATOM 786 C C . ILE A 1 99 ? -5.425 -4.211 0.631 1.00 97.44 99 ILE A C 1
ATOM 788 O O . ILE A 1 99 ? -6.578 -3.848 0.850 1.00 97.44 99 ILE A O 1
ATOM 792 N N . LEU A 1 100 ? -5.034 -5.478 0.650 1.00 97.62 100 LEU A N 1
ATOM 793 C CA . LEU A 1 100 ? -5.890 -6.591 1.022 1.00 97.62 100 LEU A CA 1
ATOM 794 C C . LEU A 1 100 ? -5.571 -6.976 2.454 1.00 97.62 100 LEU A C 1
ATOM 796 O O . LEU A 1 100 ? -4.408 -6.995 2.862 1.00 97.62 100 LEU A O 1
ATOM 800 N N . GLY A 1 101 ? -6.604 -7.282 3.214 1.00 95.50 101 GLY A N 1
ATOM 801 C CA . GLY A 1 101 ? -6.458 -7.644 4.603 1.00 95.50 101 GLY A CA 1
ATOM 802 C C . GLY A 1 101 ? -7.804 -7.811 5.271 1.00 95.50 101 GLY A C 1
ATOM 803 O O . GLY A 1 101 ? -8.857 -7.671 4.648 1.00 95.50 101 GLY A O 1
ATOM 804 N N . ARG A 1 102 ? -7.739 -8.074 6.567 1.00 94.06 102 ARG A N 1
ATOM 805 C CA . ARG A 1 102 ? -8.899 -8.233 7.436 1.00 94.06 102 ARG A CA 1
ATOM 806 C C . ARG A 1 102 ? -8.827 -7.237 8.577 1.00 94.06 102 ARG A C 1
ATOM 808 O O . ARG A 1 102 ? -7.738 -6.891 9.043 1.00 94.06 102 ARG A O 1
ATOM 815 N N . HIS A 1 103 ? -9.988 -6.788 9.030 1.00 88.94 103 HIS A N 1
ATOM 816 C CA . HIS A 1 103 ? -10.067 -5.959 10.223 1.00 88.94 103 HIS A CA 1
ATOM 817 C C . HIS A 1 103 ? -9.539 -6.738 11.424 1.00 88.94 103 HIS A C 1
ATOM 819 O O . HIS A 1 103 ? -9.803 -7.935 11.558 1.00 88.94 103 HIS A O 1
ATOM 825 N N . VAL A 1 104 ? -8.771 -6.063 12.278 1.00 83.75 104 VAL A N 1
ATOM 826 C CA . VAL A 1 104 ? -8.515 -6.580 13.619 1.00 83.75 104 VAL A CA 1
ATOM 827 C C . VAL A 1 104 ? -9.816 -6.368 14.383 1.00 83.75 104 VAL A C 1
ATOM 829 O O . VAL A 1 104 ? -10.238 -5.214 14.480 1.00 83.75 104 VAL A O 1
ATOM 832 N N . PRO A 1 105 ? -10.477 -7.432 14.878 1.00 69.62 105 PRO A N 1
ATOM 833 C CA . PRO A 1 105 ? -11.591 -7.259 15.788 1.00 69.62 105 PRO A CA 1
ATOM 834 C C . PRO A 1 105 ? -11.051 -6.466 16.967 1.00 69.62 105 PRO A C 1
ATOM 836 O O . PRO A 1 105 ? -10.146 -6.918 17.669 1.00 69.62 105 PRO A O 1
ATOM 839 N N . LEU A 1 106 ? -11.547 -5.251 17.140 1.00 62.16 106 LEU A N 1
ATOM 840 C CA . LEU A 1 106 ? -11.366 -4.573 18.400 1.00 62.16 106 LEU A CA 1
ATOM 841 C C . LEU A 1 106 ? -12.265 -5.367 19.350 1.00 62.16 106 LEU A C 1
ATOM 843 O O . LEU A 1 106 ? -13.485 -5.248 19.293 1.00 62.16 106 LEU A O 1
ATOM 847 N N . GLU A 1 107 ? -11.689 -6.233 20.184 1.00 56.75 107 GLU A N 1
ATOM 848 C CA . GLU A 1 107 ? -12.435 -6.812 21.315 1.00 56.75 107 GLU A CA 1
ATOM 849 C C . GLU A 1 107 ? -13.028 -5.680 22.188 1.00 56.75 107 GLU A C 1
ATOM 851 O O . GLU A 1 107 ? -14.054 -5.859 22.839 1.00 56.75 107 GLU A O 1
ATOM 856 N N . ASP A 1 108 ? -12.465 -4.473 22.059 1.00 50.47 108 ASP A N 1
ATOM 857 C CA . ASP A 1 108 ? -12.957 -3.207 22.583 1.00 50.47 108 ASP A CA 1
ATOM 858 C C . ASP A 1 108 ? -13.965 -2.448 21.695 1.00 50.47 108 ASP A C 1
ATOM 860 O O . ASP A 1 108 ? -14.465 -1.444 22.163 1.00 50.47 108 ASP A O 1
ATOM 864 N N . GLU A 1 109 ? -14.317 -2.826 20.455 1.00 48.44 109 GLU A N 1
ATOM 865 C CA . GLU A 1 109 ? -15.227 -2.001 19.611 1.00 48.44 109 GLU A CA 1
ATOM 866 C C . GLU A 1 109 ? -16.653 -1.961 20.169 1.00 48.44 109 GLU A C 1
ATOM 868 O O . GLU A 1 109 ? -17.344 -0.951 20.058 1.00 48.44 109 GLU A O 1
ATOM 873 N N . VAL A 1 110 ? -17.086 -3.038 20.824 1.00 50.03 110 VAL A N 1
ATOM 874 C CA . VAL A 1 110 ? -18.354 -3.052 21.557 1.00 50.03 110 VAL A CA 1
ATOM 875 C C . VAL A 1 110 ? -18.246 -2.084 22.742 1.00 50.03 110 VAL A C 1
ATOM 877 O O . VAL A 1 110 ? -19.064 -1.175 22.863 1.00 50.03 110 VAL A O 1
ATOM 880 N N . THR A 1 111 ? -17.179 -2.188 23.538 1.00 52.31 111 THR A N 1
ATOM 881 C CA . THR A 1 111 ? -16.874 -1.311 24.684 1.00 52.31 111 THR A CA 1
ATOM 882 C C . THR A 1 111 ? -16.661 0.160 24.285 1.00 52.31 111 THR A C 1
ATOM 884 O O . THR A 1 111 ? -17.041 1.061 25.029 1.00 52.31 111 THR A O 1
ATOM 887 N N . ASP A 1 112 ? -16.113 0.424 23.101 1.00 56.47 112 ASP A N 1
ATOM 888 C CA . ASP A 1 112 ? -15.807 1.749 22.557 1.00 56.47 112 ASP A CA 1
ATOM 889 C C . ASP A 1 112 ? -17.048 2.383 21.930 1.00 56.47 112 ASP A C 1
ATOM 891 O O . ASP A 1 112 ? -17.279 3.568 22.123 1.00 56.47 112 ASP A O 1
ATOM 895 N N . CYS A 1 113 ? -17.945 1.621 21.293 1.00 57.00 113 CYS A N 1
ATOM 896 C CA . CYS A 1 113 ? -19.269 2.135 20.934 1.00 57.00 113 CYS A CA 1
ATOM 897 C C . CYS A 1 113 ? -20.085 2.510 22.179 1.00 57.00 113 CYS A C 1
ATOM 899 O O . CYS A 1 113 ? -20.722 3.563 22.183 1.00 57.00 113 CYS A O 1
ATOM 901 N N . TYR A 1 114 ? -20.026 1.707 23.248 1.00 65.00 114 TYR A N 1
ATOM 902 C CA . TYR A 1 114 ? -20.623 2.051 24.543 1.00 65.00 114 TYR A CA 1
ATOM 903 C C . TYR A 1 114 ? -19.977 3.303 25.150 1.00 65.00 114 TYR A C 1
ATOM 905 O O . TYR A 1 114 ? -20.683 4.212 25.582 1.00 65.00 114 TYR A O 1
ATOM 913 N N . GLY A 1 115 ? -18.647 3.393 25.121 1.00 64.69 115 GLY A N 1
ATOM 914 C CA . GLY A 1 115 ? -17.897 4.550 25.604 1.00 64.69 115 GLY A CA 1
ATOM 915 C C . GLY A 1 115 ? -18.165 5.826 24.801 1.00 64.69 115 GLY A C 1
ATOM 916 O O . GLY A 1 115 ? -18.316 6.898 25.383 1.00 64.69 115 GLY A O 1
ATOM 917 N N . LEU A 1 116 ? -18.278 5.728 23.477 1.00 71.69 116 LEU A N 1
ATOM 918 C CA . LEU A 1 116 ? -18.615 6.834 22.581 1.00 71.69 116 LEU A CA 1
ATOM 919 C C . LEU A 1 116 ? -20.068 7.278 22.757 1.00 71.69 116 LEU A C 1
ATOM 921 O O . LEU A 1 116 ? -20.319 8.480 22.811 1.00 71.69 116 LEU A O 1
ATOM 925 N N . LEU A 1 117 ? -21.012 6.341 22.898 1.00 75.06 117 LEU A N 1
ATOM 926 C CA . LEU A 1 117 ? -22.414 6.652 23.183 1.00 75.06 117 LEU A CA 1
ATOM 927 C C . LEU A 1 117 ? -22.557 7.326 24.553 1.00 75.06 117 LEU A C 1
ATOM 929 O O . LEU A 1 117 ? -23.287 8.305 24.679 1.00 75.06 117 LEU A O 1
ATOM 933 N N . LEU A 1 118 ? -21.827 6.839 25.560 1.00 76.62 118 LEU A N 1
ATOM 934 C CA . LEU A 1 118 ? -21.820 7.422 26.896 1.00 76.62 118 LEU A CA 1
ATOM 935 C C . LEU A 1 118 ? -21.232 8.836 26.882 1.00 76.62 118 LEU A C 1
ATOM 937 O O . LEU A 1 118 ? -21.856 9.746 27.408 1.00 76.62 118 LEU A O 1
ATOM 941 N N . ARG A 1 119 ? -20.092 9.053 26.215 1.00 74.19 119 ARG A N 1
ATOM 942 C CA . ARG A 1 119 ? -19.488 10.390 26.069 1.00 74.19 119 ARG A CA 1
ATOM 943 C C . ARG A 1 119 ? -20.369 11.352 25.275 1.00 74.19 119 ARG A C 1
ATOM 945 O O . ARG A 1 119 ? -20.430 12.534 25.599 1.00 74.19 119 ARG A O 1
ATOM 952 N N . TRP A 1 120 ? -21.049 10.860 24.242 1.00 81.94 120 TRP A N 1
ATOM 953 C CA . TRP A 1 120 ? -22.038 11.642 23.504 1.00 81.94 120 TRP A CA 1
ATOM 954 C C . TRP A 1 120 ? -23.214 12.035 24.404 1.00 81.94 120 TRP A C 1
ATOM 956 O O . TRP A 1 120 ? -23.585 13.204 24.433 1.00 81.94 120 TRP A O 1
ATOM 966 N N . ALA A 1 121 ? -23.748 11.094 25.187 1.00 79.31 121 ALA A N 1
ATOM 967 C CA . ALA A 1 121 ? -24.832 11.355 26.129 1.00 79.31 121 ALA A CA 1
ATOM 968 C C . ALA A 1 121 ? -24.403 12.344 27.226 1.00 79.31 121 ALA A C 1
ATOM 970 O O . ALA A 1 121 ? -25.123 13.295 27.501 1.00 79.31 121 ALA A O 1
ATOM 971 N N . GLU A 1 122 ? -23.208 12.185 27.797 1.00 79.75 122 GLU A N 1
ATOM 972 C CA . GLU A 1 122 ? -22.636 13.117 28.781 1.00 79.75 122 GLU A CA 1
ATOM 973 C C . GLU A 1 122 ? -22.437 14.524 28.208 1.00 79.75 122 GLU A C 1
ATOM 975 O O . GLU A 1 122 ? -22.596 15.508 28.924 1.00 79.75 122 GLU A O 1
ATOM 980 N N . SER A 1 123 ? -22.122 14.634 26.915 1.00 81.19 123 SER A N 1
ATOM 981 C CA . SER A 1 123 ? -22.010 15.923 26.232 1.00 81.19 123 SER A CA 1
ATOM 982 C C . SER A 1 123 ? -23.363 16.549 25.888 1.00 81.19 123 SER A C 1
ATOM 984 O O . SER A 1 123 ? -23.424 17.768 25.748 1.00 81.19 123 SER A O 1
ATOM 986 N N . LEU A 1 124 ? -24.407 15.744 25.671 1.00 81.38 124 LEU A N 1
ATOM 987 C CA . LEU A 1 124 ? -25.730 16.222 25.266 1.00 81.38 124 LEU A CA 1
ATOM 988 C C . LEU A 1 124 ? -26.593 16.609 26.472 1.00 81.38 124 LEU A C 1
ATOM 990 O O . LEU A 1 124 ? -27.274 17.623 26.423 1.00 81.38 124 LEU A O 1
ATOM 994 N N . PHE A 1 125 ? -26.524 15.822 27.546 1.00 78.94 125 PHE A N 1
ATOM 995 C CA . PHE A 1 125 ? -27.257 16.011 28.804 1.00 78.94 125 PHE A CA 1
ATOM 996 C C . PHE A 1 125 ? -26.395 16.734 29.851 1.00 78.94 125 PHE A C 1
ATOM 998 O O . PHE A 1 125 ? -26.384 16.378 31.029 1.00 78.94 125 PHE A O 1
ATOM 1005 N N . ALA A 1 126 ? -25.575 17.686 29.399 1.00 66.75 126 ALA A N 1
ATOM 1006 C CA . ALA A 1 126 ? -24.620 18.391 30.251 1.00 66.75 126 ALA A CA 1
ATOM 1007 C C . ALA A 1 126 ? -25.297 19.404 31.193 1.00 66.75 126 ALA A C 1
ATOM 1009 O O . ALA A 1 126 ? -24.692 19.816 32.188 1.00 66.75 126 ALA A O 1
ATOM 1010 N N . ASP A 1 127 ? -26.536 19.797 30.890 1.00 70.69 127 ASP A N 1
ATOM 1011 C CA . ASP A 1 127 ? -27.314 20.694 31.728 1.00 70.69 127 ASP A CA 1
ATOM 1012 C C . ASP A 1 127 ? -27.907 19.898 32.901 1.00 70.69 127 ASP A C 1
ATOM 1014 O O . ASP A 1 127 ? -28.578 18.886 32.745 1.00 70.69 127 ASP A O 1
ATOM 1018 N N . LEU A 1 128 ? -27.600 20.328 34.127 1.00 65.94 128 LEU A N 1
ATOM 1019 C CA . LEU A 1 128 ? -27.904 19.607 35.373 1.00 65.94 128 LEU A CA 1
ATOM 1020 C C . LEU A 1 128 ? -29.392 19.665 35.769 1.00 65.94 128 LEU A C 1
ATOM 1022 O O . LEU A 1 128 ? -29.718 19.718 36.960 1.00 65.94 128 LEU A O 1
ATOM 1026 N N . ASP A 1 129 ? -30.307 19.700 34.803 1.00 84.38 129 ASP A N 1
ATOM 1027 C CA . ASP A 1 129 ? -31.725 19.587 35.099 1.00 84.38 129 ASP A CA 1
ATOM 1028 C C . ASP A 1 129 ? -32.103 18.129 35.438 1.00 84.38 129 ASP A C 1
ATOM 1030 O O . ASP A 1 129 ? -31.366 17.157 35.213 1.00 84.38 129 ASP A O 1
ATOM 1034 N N . LEU A 1 130 ? -33.249 17.971 36.102 1.00 78.69 130 LEU A N 1
ATOM 1035 C CA . LEU A 1 130 ? -33.683 16.668 36.599 1.00 78.69 130 LEU A CA 1
ATOM 1036 C C . LEU A 1 130 ? -33.986 15.686 35.453 1.00 78.69 130 LEU A C 1
ATOM 1038 O O . LEU A 1 130 ? -33.843 14.477 35.648 1.00 78.69 130 LEU A O 1
ATOM 1042 N N . ALA A 1 131 ? -34.404 16.183 34.287 1.00 81.81 131 ALA A N 1
ATOM 1043 C CA . ALA A 1 131 ? -34.753 15.360 33.136 1.00 81.81 131 ALA A CA 1
ATOM 1044 C C . ALA A 1 131 ? -33.493 14.816 32.449 1.00 81.81 131 ALA A C 1
ATOM 1046 O O . ALA A 1 131 ? -33.415 13.615 32.189 1.00 81.81 131 ALA A O 1
ATOM 1047 N N . ASP A 1 132 ? -32.475 15.651 32.277 1.00 78.50 132 ASP A N 1
ATOM 1048 C CA . ASP A 1 132 ? -31.176 15.287 31.710 1.00 78.50 132 ASP A CA 1
ATOM 1049 C C . ASP A 1 132 ? -30.430 14.290 32.604 1.00 78.50 132 ASP A C 1
ATOM 1051 O O . ASP A 1 132 ? -29.890 13.281 32.137 1.00 78.50 132 ASP A O 1
ATOM 1055 N N . THR A 1 133 ? -30.521 14.471 33.925 1.00 79.44 133 THR A N 1
ATOM 1056 C CA . THR A 1 133 ? -29.987 13.507 34.899 1.00 79.44 133 THR A CA 1
ATOM 1057 C C . THR A 1 133 ? -30.674 12.138 34.783 1.00 79.44 133 THR A C 1
ATOM 1059 O O . THR A 1 133 ? -30.026 11.090 34.891 1.00 79.44 133 THR A O 1
ATOM 1062 N N . GLN A 1 134 ? -31.993 12.117 34.564 1.00 83.94 134 GLN A N 1
ATOM 1063 C CA . GLN A 1 134 ? -32.751 10.877 34.375 1.00 83.94 134 GLN A CA 1
ATOM 1064 C C . GLN A 1 134 ? -32.451 10.219 33.024 1.00 83.94 134 GLN A C 1
ATOM 1066 O O . GLN A 1 134 ? -32.303 8.995 32.976 1.00 83.94 134 GLN A O 1
ATOM 1071 N N . ALA A 1 135 ? -32.294 11.005 31.957 1.00 81.00 135 ALA A N 1
ATOM 1072 C CA . ALA A 1 135 ? -31.927 10.521 30.631 1.00 81.00 135 ALA A CA 1
ATOM 1073 C C . ALA A 1 135 ? -30.534 9.872 30.635 1.00 81.00 135 ALA A C 1
ATOM 1075 O O . ALA A 1 135 ? -30.376 8.741 30.169 1.00 81.00 135 ALA A O 1
ATOM 1076 N N . LEU A 1 136 ? -29.542 10.516 31.257 1.00 82.00 136 LEU A N 1
ATOM 1077 C CA . LEU A 1 136 ? -28.195 9.961 31.388 1.00 82.00 136 LEU A CA 1
ATOM 1078 C C . LEU A 1 136 ? -28.180 8.673 32.226 1.00 82.00 136 LEU A C 1
ATOM 1080 O O . LEU A 1 136 ? -27.493 7.707 31.885 1.00 82.00 136 LEU A O 1
ATOM 1084 N N . ARG A 1 137 ? -28.968 8.627 33.310 1.00 83.56 137 ARG A N 1
ATOM 1085 C CA . ARG A 1 137 ? -29.126 7.420 34.133 1.00 83.56 137 ARG A CA 1
ATOM 1086 C C . ARG A 1 137 ? -29.738 6.270 33.336 1.00 83.56 137 ARG A C 1
ATOM 1088 O O . ARG A 1 137 ? -29.272 5.143 33.472 1.00 83.56 137 ARG A O 1
ATOM 1095 N N . PHE A 1 138 ? -30.756 6.544 32.523 1.00 83.25 138 PHE A N 1
ATOM 1096 C CA . PHE A 1 138 ? -31.392 5.536 31.677 1.00 83.25 138 PHE A CA 1
ATOM 1097 C C . PHE A 1 138 ? -30.402 4.948 30.668 1.00 83.25 138 PHE A C 1
ATOM 1099 O O . PHE A 1 138 ? -30.293 3.728 30.575 1.00 83.25 138 PHE A O 1
ATOM 1106 N N . VAL A 1 139 ? -29.623 5.802 29.992 1.00 80.50 139 VAL A N 1
ATOM 1107 C CA . VAL A 1 139 ? -28.559 5.353 29.084 1.00 80.50 139 VAL A CA 1
ATOM 1108 C C . VAL A 1 139 ? -27.599 4.432 29.833 1.00 80.50 139 VAL A C 1
ATOM 1110 O O . VAL A 1 139 ? -27.432 3.293 29.424 1.00 80.50 139 VAL A O 1
ATOM 1113 N N . ARG A 1 140 ? -27.049 4.855 30.979 1.00 81.75 140 ARG A N 1
ATOM 1114 C CA . ARG A 1 140 ? -26.108 4.034 31.767 1.00 81.75 140 ARG A CA 1
ATOM 1115 C C . ARG A 1 140 ? -26.671 2.656 32.136 1.00 81.75 140 ARG A C 1
ATOM 1117 O O . ARG A 1 140 ? -25.989 1.661 31.921 1.00 81.75 140 ARG A O 1
ATOM 1124 N N . VAL A 1 141 ? -27.916 2.590 32.611 1.00 83.75 141 VAL A N 1
ATOM 1125 C CA . VAL A 1 141 ? -28.567 1.321 32.989 1.00 83.75 141 VAL A CA 1
ATOM 1126 C C . VAL A 1 141 ? -28.754 0.395 31.782 1.00 83.75 141 VAL A C 1
ATOM 1128 O O . VAL A 1 141 ? -28.487 -0.799 31.886 1.00 83.75 141 VAL A O 1
ATOM 1131 N N . GLU A 1 142 ? -29.166 0.925 30.630 1.00 79.19 142 GLU A N 1
ATOM 1132 C CA . GLU A 1 142 ? -29.313 0.131 29.401 1.00 79.19 142 GLU A CA 1
ATOM 1133 C C . GLU A 1 142 ? -27.969 -0.372 28.853 1.00 79.19 142 GLU A C 1
ATOM 1135 O O . GLU A 1 142 ? -27.897 -1.484 28.323 1.00 79.19 142 GLU A O 1
ATOM 1140 N N . LEU A 1 143 ? -26.889 0.409 28.995 1.00 71.88 143 LEU A N 1
ATOM 1141 C CA . LEU A 1 143 ? -25.547 -0.032 28.596 1.00 71.88 143 LEU A CA 1
ATOM 1142 C C . LEU A 1 143 ? -24.977 -1.084 29.568 1.00 71.88 143 LEU A C 1
ATOM 1144 O O . LEU A 1 143 ? -24.274 -1.988 29.130 1.00 71.88 143 LEU A O 1
ATOM 1148 N N . GLU A 1 144 ? -25.304 -1.014 30.863 1.00 71.88 144 GLU A N 1
ATOM 1149 C CA . GLU A 1 144 ? -24.870 -1.983 31.885 1.00 71.88 144 GLU A CA 1
ATOM 1150 C C . GLU A 1 144 ? -25.655 -3.308 31.840 1.00 71.88 144 GLU A C 1
ATOM 1152 O O . GLU A 1 144 ? -25.121 -4.359 32.196 1.00 71.88 144 GLU A O 1
ATOM 1157 N N . ALA A 1 145 ? -26.906 -3.293 31.369 1.00 71.19 145 ALA A N 1
ATOM 1158 C CA . ALA A 1 145 ? -27.775 -4.471 31.320 1.00 71.19 145 ALA A CA 1
ATOM 1159 C C . ALA A 1 145 ? -27.424 -5.496 30.213 1.00 71.19 145 ALA A C 1
ATOM 1161 O O . ALA A 1 145 ? -28.061 -6.550 30.135 1.00 71.19 145 ALA A O 1
ATOM 1162 N N . LYS A 1 146 ? -26.422 -5.237 29.358 1.00 62.22 146 LYS A N 1
ATOM 1163 C CA . LYS A 1 146 ? -25.944 -6.174 28.317 1.00 62.22 146 LYS A CA 1
ATOM 1164 C C . LYS A 1 146 ? -24.409 -6.275 28.348 1.00 62.22 146 LYS A C 1
ATOM 1166 O O . LYS A 1 146 ? -23.767 -5.323 27.912 1.00 62.22 146 LYS A O 1
ATOM 1171 N N . PRO A 1 147 ? -23.795 -7.394 28.820 1.00 50.12 147 PRO A N 1
ATOM 1172 C CA . PRO A 1 147 ? -23.255 -8.410 27.873 1.00 50.12 147 PRO A CA 1
ATOM 1173 C C . PRO A 1 147 ? -23.052 -9.855 28.450 1.00 50.12 147 PRO A C 1
ATOM 1175 O O . PRO A 1 147 ? -23.224 -10.056 29.651 1.00 50.12 147 PRO A O 1
ATOM 1178 N N . PRO A 1 148 ? -22.565 -10.861 27.671 1.00 56.28 148 PRO A N 1
ATOM 1179 C CA . PRO A 1 148 ? -22.591 -11.052 26.214 1.00 56.28 148 PRO A CA 1
ATOM 1180 C C . PRO A 1 148 ? -23.367 -12.336 25.800 1.00 56.28 148 PRO A C 1
ATOM 1182 O O . PRO A 1 148 ? -23.654 -13.202 26.619 1.00 56.28 148 PRO A O 1
ATOM 1185 N N . TRP A 1 149 ? -23.627 -12.477 24.495 1.00 47.91 149 TRP A N 1
ATOM 1186 C CA . TRP A 1 149 ? -24.196 -13.648 23.790 1.00 47.91 149 TRP A CA 1
ATOM 1187 C C . TRP A 1 149 ? -25.722 -13.829 23.846 1.00 47.91 149 TRP A C 1
ATOM 1189 O O . TRP A 1 149 ? -26.276 -14.377 24.790 1.00 47.91 149 TRP A O 1
ATOM 1199 N N . ASN A 1 150 ? -26.384 -13.424 22.757 1.00 42.31 150 ASN A N 1
ATOM 1200 C CA . ASN A 1 150 ? -27.407 -14.220 22.068 1.00 42.31 150 ASN A CA 1
ATOM 1201 C C . ASN A 1 150 ? -27.723 -13.568 20.716 1.00 42.31 150 ASN A C 1
ATOM 1203 O O . ASN A 1 150 ? -28.718 -12.868 20.557 1.00 42.31 150 ASN A O 1
ATOM 1207 N N . PHE A 1 151 ? -26.857 -13.811 19.738 1.00 41.56 151 PHE A N 1
ATOM 1208 C CA . PHE A 1 151 ? -27.289 -13.874 18.348 1.00 41.56 151 PHE A CA 1
ATOM 1209 C C . PHE A 1 151 ? -26.775 -15.201 17.795 1.00 41.56 151 PHE A C 1
ATOM 1211 O O . PHE A 1 151 ? -25.569 -15.384 17.625 1.00 41.56 151 PHE A O 1
ATOM 1218 N N . CYS A 1 152 ? -27.709 -16.145 17.667 1.00 36.44 152 CYS A N 1
ATOM 1219 C CA . CYS A 1 152 ? -27.596 -17.296 16.780 1.00 36.44 152 CYS A CA 1
ATOM 1220 C C . CYS A 1 152 ? -27.511 -16.836 15.323 1.00 36.44 152 CYS A C 1
ATOM 1222 O O . CYS A 1 152 ? -28.098 -15.772 15.014 1.00 36.44 152 CYS A O 1
#

Organism: NCBI:txid327968

Solvent-accessible surface area (backbone atoms only — not comparable to full-atom values): 8645 Å² total; per-residue (Å²): 122,53,72,50,76,46,75,62,88,46,50,21,35,40,57,29,42,37,39,31,23,40,52,48,38,36,53,53,32,48,47,36,36,29,34,20,63,56,92,83,62,58,83,86,56,49,46,83,71,47,62,67,88,65,67,26,50,73,51,24,63,44,78,42,76,42,53,89,61,67,30,22,30,42,34,42,39,40,36,61,69,36,78,43,94,79,76,76,81,42,51,77,38,76,71,44,78,46,80,41,63,46,74,54,80,54,88,50,50,67,58,45,51,51,51,50,52,48,53,50,44,55,67,71,42,61,57,90,46,75,64,31,52,49,51,50,50,49,52,52,52,62,58,67,74,60,86,83,89,88,81,132

Mean predicted aligned error: 12.58 Å